Protein AF-A0A2V7BJK3-F1 (afdb_monomer)

Radius of gyration: 13.37 Å; Cα contacts (8 Å, |Δi|>4): 189; chains: 1; bounding box: 36×26×35 Å

Secondary structure (DSSP, 8-state):
-EEEEEEEHHHHHHHHHH----EEE-TTSSS-EEEEEEESS------TTEEEEEEEES--HHHHGGGEE--TT-SS-EEEE-HHHHHHHEEEEEEE-------

pLDDT: mean 85.46, std 13.28, range [39.22, 97.0]

Sequence (103 aa):
MKLFHRTTAKNAKAILAKGFTDATGSFGTTDRYTGVLLTSQPVDIDTIDITLIEVELDLDEDALAAYERPEKGKSYREWLVPAVLVNAHMNLRIIAGGKVDSE

Structure (mmCIF, N/CA/C/O backbone):
data_AF-A0A2V7BJK3-F1
#
_entry.id   AF-A0A2V7BJK3-F1
#
loop_
_atom_site.group_PDB
_atom_site.id
_atom_site.type_symbol
_atom_site.label_atom_id
_atom_site.label_alt_id
_atom_site.label_comp_id
_atom_site.label_asym_id
_atom_site.label_entity_id
_atom_site.label_seq_id
_atom_site.pdbx_PDB_ins_code
_atom_site.Cartn_x
_atom_site.Cartn_y
_atom_site.Cartn_z
_atom_site.occupancy
_atom_site.B_iso_or_equiv
_atom_site.auth_seq_id
_atom_site.auth_comp_id
_atom_site.auth_asym_id
_atom_site.auth_atom_id
_atom_site.pdbx_PDB_model_num
ATOM 1 N N . MET A 1 1 ? -12.700 2.385 -2.394 1.00 93.12 1 MET A N 1
ATOM 2 C CA . MET A 1 1 ? -12.048 3.600 -1.849 1.00 93.12 1 MET A CA 1
ATOM 3 C C . MET A 1 1 ? -10.687 3.861 -2.495 1.00 93.12 1 MET A C 1
ATOM 5 O O . MET A 1 1 ? -10.126 2.951 -3.090 1.00 93.12 1 MET A O 1
ATOM 9 N N . LYS A 1 2 ? -10.138 5.078 -2.370 1.00 95.38 2 LYS A N 1
ATOM 10 C CA . LYS A 1 2 ? -8.844 5.471 -2.957 1.00 95.38 2 LYS A CA 1
ATOM 11 C C . LYS A 1 2 ? -7.765 5.627 -1.884 1.00 95.38 2 LYS A C 1
ATOM 13 O O . LYS A 1 2 ? -7.956 6.399 -0.949 1.00 95.38 2 LYS A O 1
ATOM 18 N N . LEU A 1 3 ? -6.643 4.937 -2.061 1.00 96.19 3 LEU A N 1
ATOM 19 C CA . LEU A 1 3 ? -5.474 4.950 -1.181 1.00 96.19 3 LEU A CA 1
ATOM 20 C C . LEU A 1 3 ? -4.184 5.127 -1.988 1.00 96.19 3 LEU A C 1
ATOM 22 O O . LEU A 1 3 ? -4.196 5.116 -3.219 1.00 96.19 3 LEU A O 1
ATOM 26 N N . PHE A 1 4 ? -3.060 5.287 -1.293 1.00 95.38 4 PHE A N 1
ATOM 27 C CA . PHE A 1 4 ? -1.768 5.541 -1.920 1.00 95.38 4 PHE A CA 1
ATOM 28 C C . PHE A 1 4 ? -0.676 4.632 -1.359 1.00 95.38 4 PHE A C 1
ATOM 30 O O . PHE A 1 4 ? -0.618 4.373 -0.159 1.00 95.38 4 PHE A O 1
ATOM 37 N N . HIS A 1 5 ? 0.208 4.163 -2.235 1.00 94.25 5 HIS A N 1
ATOM 38 C CA . HIS A 1 5 ? 1.380 3.371 -1.886 1.00 94.25 5 HIS A CA 1
ATOM 39 C C . HIS A 1 5 ? 2.644 4.006 -2.457 1.00 94.25 5 HIS A C 1
ATOM 41 O O . HIS A 1 5 ? 2.681 4.428 -3.613 1.00 94.25 5 HIS A O 1
ATOM 47 N N . ARG A 1 6 ? 3.703 4.029 -1.649 1.00 91.56 6 ARG A N 1
ATOM 48 C CA . ARG A 1 6 ? 5.010 4.571 -2.025 1.00 91.56 6 ARG A CA 1
ATOM 49 C C . ARG A 1 6 ? 5.992 3.444 -2.196 1.00 91.56 6 ARG A C 1
ATOM 51 O O . ARG A 1 6 ? 6.098 2.574 -1.335 1.00 91.56 6 ARG A O 1
ATOM 58 N N . THR A 1 7 ? 6.739 3.493 -3.283 1.00 90.81 7 THR A N 1
ATOM 59 C CA . THR A 1 7 ? 7.713 2.458 -3.594 1.00 90.81 7 THR A CA 1
ATOM 60 C C . THR A 1 7 ? 8.760 2.978 -4.570 1.00 90.81 7 THR A C 1
ATOM 62 O O . THR A 1 7 ? 8.650 4.094 -5.065 1.00 90.81 7 THR A O 1
ATOM 65 N N . THR A 1 8 ? 9.794 2.197 -4.857 1.00 90.19 8 THR A N 1
ATOM 66 C CA . THR A 1 8 ? 10.784 2.567 -5.881 1.00 90.19 8 THR A CA 1
ATOM 67 C C . THR A 1 8 ? 10.210 2.357 -7.279 1.00 90.19 8 THR A C 1
ATOM 69 O O . THR A 1 8 ? 9.328 1.519 -7.474 1.00 90.19 8 THR A O 1
ATOM 72 N N . ALA A 1 9 ? 10.7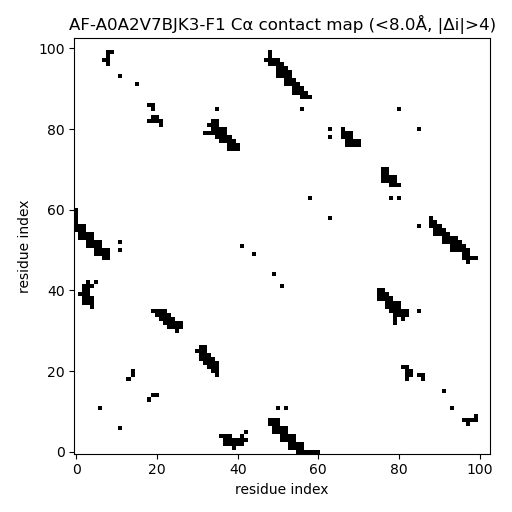44 3.036 -8.296 1.00 88.50 9 ALA A N 1
ATOM 73 C CA . ALA A 1 9 ? 10.271 2.845 -9.671 1.00 88.50 9 ALA A CA 1
ATOM 74 C C . ALA A 1 9 ? 10.386 1.380 -10.152 1.00 88.50 9 ALA A C 1
ATOM 76 O O . ALA A 1 9 ? 9.513 0.871 -10.860 1.00 88.50 9 ALA A O 1
ATOM 77 N N . LYS A 1 10 ? 11.425 0.659 -9.703 1.00 90.19 10 LYS A N 1
ATOM 78 C CA . LYS A 1 10 ? 11.595 -0.784 -9.947 1.00 90.19 10 LYS A CA 1
ATOM 79 C C . LYS A 1 10 ? 10.461 -1.606 -9.328 1.00 90.19 10 LYS A C 1
ATOM 81 O O . LYS A 1 10 ? 9.884 -2.460 -10.000 1.00 90.19 10 LYS A O 1
ATOM 86 N N . ASN A 1 11 ? 10.130 -1.342 -8.068 1.00 91.81 11 ASN A N 1
ATOM 87 C CA . ASN A 1 11 ? 9.070 -2.061 -7.372 1.00 91.81 11 ASN A CA 1
ATOM 88 C C . ASN A 1 11 ? 7.688 -1.699 -7.913 1.00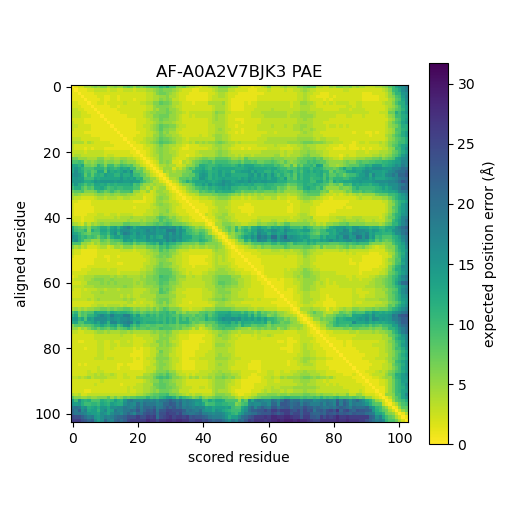 91.81 11 ASN A C 1
ATOM 90 O O . ASN A 1 11 ? 6.848 -2.582 -8.022 1.00 91.81 11 ASN A O 1
ATOM 94 N N . ALA A 1 12 ? 7.461 -0.448 -8.324 1.00 91.94 12 ALA A N 1
ATOM 95 C CA . ALA A 1 12 ? 6.207 -0.049 -8.952 1.00 91.94 12 ALA A CA 1
ATOM 96 C C . ALA A 1 12 ? 5.937 -0.870 -10.216 1.00 91.94 12 ALA A C 1
ATOM 98 O O . ALA A 1 12 ? 4.858 -1.437 -10.358 1.00 91.94 12 ALA A O 1
ATOM 99 N N . LYS A 1 13 ? 6.942 -1.033 -11.087 1.00 91.50 13 LYS A N 1
ATOM 100 C CA . LYS A 1 13 ? 6.829 -1.912 -12.263 1.00 91.50 13 LYS A CA 1
ATOM 101 C C . LYS A 1 13 ? 6.496 -3.355 -11.875 1.00 91.50 13 LYS A C 1
ATOM 103 O O . LYS A 1 13 ? 5.650 -3.975 -12.514 1.00 91.50 13 LYS A O 1
ATOM 108 N N . ALA A 1 14 ? 7.136 -3.888 -10.833 1.00 93.81 14 ALA A N 1
ATOM 109 C CA . ALA A 1 14 ? 6.856 -5.239 -10.354 1.00 93.81 14 ALA A CA 1
ATOM 110 C C . ALA A 1 14 ? 5.422 -5.378 -9.810 1.00 93.81 14 ALA A C 1
ATOM 112 O O . ALA A 1 14 ? 4.746 -6.346 -10.148 1.00 93.81 14 ALA A O 1
ATOM 113 N N . ILE A 1 15 ? 4.948 -4.394 -9.039 1.00 95.31 15 ILE A N 1
ATOM 114 C CA . ILE A 1 15 ? 3.599 -4.353 -8.464 1.00 95.31 15 ILE A CA 1
ATOM 115 C C . ILE A 1 15 ? 2.539 -4.260 -9.562 1.00 95.31 15 ILE A C 1
ATOM 117 O O . ILE A 1 15 ? 1.572 -5.011 -9.538 1.00 95.31 15 ILE A O 1
ATOM 121 N N . LEU A 1 16 ? 2.730 -3.408 -10.570 1.00 93.31 16 LEU A N 1
ATOM 122 C CA . LEU A 1 16 ? 1.793 -3.318 -11.694 1.00 93.31 16 LEU A CA 1
ATOM 123 C C . LEU A 1 16 ? 1.733 -4.620 -12.511 1.00 93.31 16 LEU A C 1
ATOM 125 O O . LEU A 1 16 ? 0.686 -4.947 -13.058 1.00 93.31 16 LEU A O 1
ATOM 129 N N . ALA A 1 17 ? 2.840 -5.364 -12.600 1.00 93.75 17 ALA A N 1
ATOM 130 C CA . ALA A 1 17 ? 2.908 -6.596 -13.383 1.00 93.75 17 ALA A CA 1
ATOM 131 C C . ALA A 1 17 ? 2.422 -7.847 -12.631 1.00 93.75 17 ALA A C 1
ATOM 133 O O . ALA A 1 17 ? 1.913 -8.773 -13.258 1.00 93.75 17 ALA A O 1
ATOM 134 N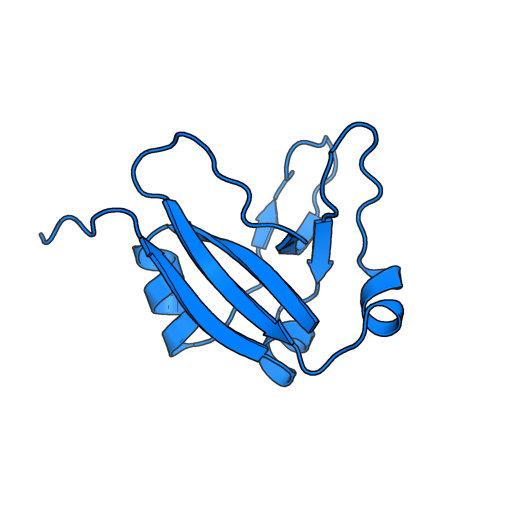 N . LYS A 1 18 ? 2.642 -7.920 -11.312 1.00 94.69 18 LYS A N 1
ATOM 135 C CA . LYS A 1 18 ? 2.442 -9.144 -10.509 1.00 94.69 18 LYS A CA 1
ATOM 136 C C . LYS A 1 18 ? 1.566 -8.943 -9.272 1.00 94.69 18 LYS A C 1
ATOM 138 O O . LYS A 1 18 ? 1.275 -9.912 -8.578 1.00 94.69 18 LYS A O 1
ATOM 143 N N . GLY A 1 19 ? 1.167 -7.709 -8.995 1.00 95.12 19 GLY A N 1
ATOM 144 C CA . GLY A 1 19 ? 0.540 -7.311 -7.745 1.00 95.12 19 GLY A CA 1
ATOM 145 C C . GLY A 1 19 ? 1.530 -7.108 -6.603 1.00 95.12 19 GLY A C 1
ATOM 146 O O . GLY A 1 19 ? 2.749 -7.242 -6.747 1.00 95.12 19 GLY A O 1
ATOM 147 N N . PHE A 1 20 ? 0.991 -6.753 -5.444 1.00 96.00 20 PHE A N 1
ATOM 148 C CA . PHE A 1 20 ? 1.760 -6.572 -4.225 1.00 96.00 20 PHE A CA 1
ATOM 149 C C . PHE A 1 20 ? 2.285 -7.894 -3.671 1.00 96.00 20 PHE A C 1
ATOM 151 O O . PHE A 1 20 ? 1.708 -8.964 -3.859 1.00 96.00 20 PHE A O 1
ATOM 158 N N . THR A 1 21 ? 3.378 -7.792 -2.923 1.00 93.50 21 THR A N 1
ATOM 159 C CA . THR A 1 21 ? 3.906 -8.848 -2.058 1.00 93.50 21 THR A CA 1
ATOM 160 C C . THR A 1 21 ? 4.049 -8.269 -0.659 1.00 93.50 21 THR A C 1
ATOM 162 O O . THR A 1 21 ? 4.424 -7.103 -0.520 1.00 93.50 21 THR A O 1
ATOM 165 N N . ASP A 1 22 ? 3.753 -9.067 0.363 1.00 91.50 22 ASP A N 1
ATOM 166 C CA . ASP A 1 22 ? 3.915 -8.636 1.747 1.00 91.50 22 ASP A CA 1
ATOM 167 C C . ASP A 1 22 ? 5.376 -8.287 2.033 1.00 91.50 22 ASP A C 1
ATOM 169 O O . ASP A 1 22 ? 6.290 -9.067 1.755 1.00 91.50 22 ASP A O 1
ATOM 173 N N . ALA A 1 23 ? 5.593 -7.108 2.609 1.00 85.62 23 ALA A N 1
ATOM 174 C CA . ALA A 1 23 ? 6.903 -6.674 3.059 1.00 85.62 23 ALA A CA 1
ATOM 175 C C . ALA A 1 23 ? 6.910 -6.589 4.584 1.00 85.62 23 ALA A C 1
ATOM 177 O O . ALA A 1 23 ? 6.008 -6.000 5.183 1.00 85.62 23 ALA A O 1
ATOM 178 N N . THR A 1 24 ? 7.941 -7.158 5.216 1.00 84.12 24 THR A N 1
ATOM 179 C CA . THR A 1 24 ? 8.151 -7.003 6.657 1.00 84.12 24 THR A CA 1
ATOM 180 C C . THR A 1 24 ? 9.075 -5.823 6.924 1.00 84.12 24 THR A C 1
ATOM 182 O O . THR A 1 24 ? 10.243 -5.852 6.536 1.00 84.12 24 THR A O 1
ATOM 185 N N . GLY A 1 25 ? 8.590 -4.819 7.645 1.00 77.44 25 GLY A N 1
ATOM 186 C CA . GLY A 1 25 ? 9.358 -3.625 7.984 1.00 77.44 25 GLY A CA 1
ATOM 187 C C . GLY A 1 25 ? 8.977 -3.048 9.341 1.00 77.44 25 GLY A C 1
ATOM 188 O O . GLY A 1 25 ? 7.965 -3.417 9.928 1.00 77.44 25 GLY A O 1
ATOM 189 N N . SER A 1 26 ? 9.811 -2.142 9.846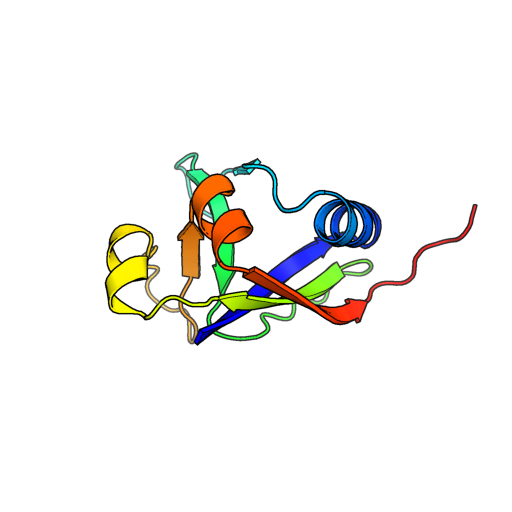 1.00 68.50 26 SER A N 1
ATOM 190 C CA . SER A 1 26 ? 9.535 -1.392 11.075 1.00 68.50 26 SER A CA 1
ATOM 191 C C . SER A 1 26 ? 8.588 -0.206 10.857 1.00 68.50 26 SER A C 1
ATOM 193 O O . SER A 1 26 ? 7.983 0.274 11.810 1.00 68.50 26 SER A O 1
ATOM 195 N N . PHE A 1 27 ? 8.465 0.283 9.613 1.00 68.12 27 PHE A N 1
ATOM 196 C CA . PHE A 1 27 ? 7.611 1.409 9.189 1.00 68.12 27 PHE A CA 1
ATOM 197 C C . PHE A 1 27 ? 7.527 2.560 10.216 1.00 68.12 27 PHE A C 1
ATOM 199 O O . PHE A 1 27 ? 6.443 3.031 10.557 1.00 68.12 27 PHE A O 1
ATOM 206 N N . GLY A 1 28 ? 8.686 2.987 10.734 1.00 61.91 28 GLY A N 1
ATOM 207 C CA . GLY A 1 28 ? 8.796 4.100 11.687 1.00 61.91 28 GLY A CA 1
ATOM 208 C C . GLY A 1 28 ? 8.545 3.755 13.161 1.00 61.91 28 GLY A C 1
ATOM 209 O O . GLY A 1 28 ? 8.458 4.662 13.980 1.00 61.91 28 GLY A O 1
ATOM 210 N N . THR A 1 29 ? 8.452 2.474 13.522 1.00 63.09 29 THR A N 1
ATOM 211 C CA . THR A 1 29 ? 8.198 2.000 14.896 1.00 63.09 29 THR A CA 1
ATOM 212 C C . THR A 1 29 ? 9.200 0.924 15.331 1.00 63.09 29 THR A C 1
ATOM 214 O O . THR A 1 29 ? 10.005 0.454 14.529 1.00 63.09 29 THR A O 1
ATOM 217 N N . THR A 1 30 ? 9.175 0.523 16.604 1.00 68.62 30 THR A N 1
ATOM 218 C CA . THR A 1 30 ? 9.975 -0.607 17.115 1.00 68.62 30 THR A CA 1
ATOM 219 C C . THR A 1 30 ? 9.434 -1.971 16.689 1.00 68.62 30 THR A C 1
ATOM 221 O O . THR A 1 30 ? 10.184 -2.947 16.684 1.00 68.62 30 THR A O 1
ATOM 224 N N . ASP A 1 31 ? 8.158 -2.046 16.314 1.00 70.38 31 ASP A N 1
ATOM 225 C CA . ASP A 1 31 ? 7.496 -3.299 15.967 1.00 70.38 31 ASP A CA 1
ATOM 226 C C . ASP A 1 31 ? 7.712 -3.653 14.494 1.00 70.38 31 ASP A C 1
ATOM 228 O O . ASP A 1 31 ? 7.813 -2.784 13.626 1.00 70.38 31 ASP A O 1
ATOM 232 N N . ARG A 1 32 ? 7.775 -4.956 14.197 1.00 74.44 32 ARG A N 1
ATOM 233 C CA . ARG A 1 32 ? 7.832 -5.454 12.819 1.00 74.44 32 ARG A CA 1
ATOM 234 C C . ARG A 1 32 ? 6.431 -5.776 12.337 1.00 74.44 32 ARG A C 1
ATOM 236 O O . ARG A 1 32 ? 5.752 -6.639 12.881 1.00 74.44 32 ARG A O 1
ATOM 243 N N . TYR A 1 33 ? 6.062 -5.132 11.252 1.00 78.31 33 TYR A N 1
ATOM 244 C CA . TYR A 1 33 ? 4.774 -5.264 10.601 1.00 78.31 33 TYR A CA 1
ATOM 245 C C . TYR A 1 33 ? 4.971 -5.938 9.253 1.00 78.31 33 TYR A C 1
ATOM 247 O O . TYR A 1 33 ? 5.958 -5.661 8.575 1.00 78.31 33 TYR A O 1
ATOM 255 N N . THR A 1 34 ? 4.048 -6.818 8.872 1.00 87.25 34 THR A N 1
ATOM 256 C CA . THR A 1 34 ? 4.063 -7.500 7.572 1.00 87.25 34 THR A CA 1
ATOM 257 C C . THR A 1 34 ? 2.790 -7.168 6.816 1.00 87.25 34 THR A C 1
ATOM 259 O O . THR A 1 34 ? 1.701 -7.388 7.338 1.00 87.25 34 THR A O 1
ATOM 262 N N . GLY A 1 35 ? 2.936 -6.621 5.613 1.00 92.06 35 GLY A N 1
ATOM 263 C CA . GLY A 1 35 ? 1.808 -6.265 4.762 1.00 92.06 35 GLY A CA 1
ATOM 264 C C . GLY A 1 35 ? 2.166 -5.212 3.721 1.00 92.06 35 GLY A C 1
ATOM 265 O O . GLY A 1 35 ? 3.334 -4.866 3.523 1.00 92.06 35 GLY A O 1
ATOM 266 N N . VAL A 1 36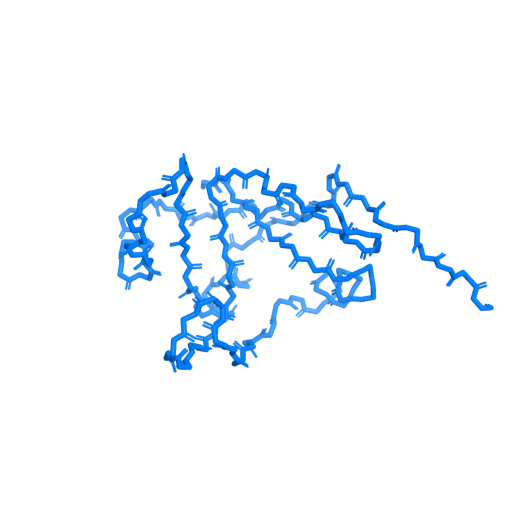 ? 1.136 -4.677 3.081 1.00 93.69 36 VAL A N 1
ATOM 267 C CA . VAL A 1 36 ? 1.192 -3.525 2.185 1.00 93.69 36 VAL A CA 1
ATOM 268 C C . VAL A 1 36 ? 0.805 -2.283 2.974 1.00 93.69 36 VAL A C 1
ATOM 270 O O . VAL A 1 36 ? -0.319 -2.170 3.460 1.00 93.69 36 VAL A O 1
ATOM 273 N N . LEU A 1 37 ? 1.738 -1.339 3.091 1.00 92.88 37 LEU A N 1
ATOM 274 C CA . LEU A 1 37 ? 1.462 -0.040 3.697 1.00 92.88 37 LEU A CA 1
ATOM 275 C C . LEU A 1 37 ? 0.712 0.853 2.699 1.00 92.88 37 LEU A C 1
ATOM 277 O O . LEU A 1 37 ? 1.245 1.163 1.629 1.00 92.88 37 LEU A O 1
ATOM 281 N N . LEU A 1 38 ? -0.492 1.279 3.071 1.00 94.31 38 LEU A N 1
ATOM 282 C CA . LEU A 1 38 ? -1.355 2.177 2.306 1.00 94.31 38 LEU A CA 1
ATOM 283 C C . LEU A 1 38 ? -1.658 3.437 3.118 1.00 94.31 38 LEU A C 1
ATOM 285 O O . LEU A 1 38 ? -1.832 3.362 4.332 1.00 94.31 38 LEU A O 1
ATOM 289 N N . THR A 1 39 ? -1.748 4.589 2.457 1.00 94.00 39 THR A N 1
ATOM 290 C CA . THR A 1 39 ? -2.029 5.881 3.097 1.00 94.00 39 THR A CA 1
ATOM 291 C C . THR A 1 39 ? -3.278 6.539 2.521 1.00 94.00 39 THR A C 1
ATOM 293 O O . THR A 1 39 ? -3.601 6.358 1.347 1.00 94.00 39 THR A O 1
ATOM 296 N N . SER A 1 40 ? -3.987 7.331 3.333 1.00 94.06 40 SER A N 1
ATOM 297 C CA . SER A 1 40 ? -5.232 8.010 2.918 1.00 94.06 40 SER A CA 1
ATOM 298 C C . SER A 1 40 ? -4.997 9.190 1.974 1.00 94.06 40 SER A C 1
ATOM 300 O O . SER A 1 40 ? -5.930 9.713 1.371 1.00 94.06 40 SER A O 1
ATOM 302 N N . GLN A 1 41 ? -3.752 9.649 1.886 1.00 92.19 41 GLN A N 1
ATOM 303 C CA . GLN A 1 41 ? -3.316 10.779 1.077 1.00 92.19 41 GLN A CA 1
ATOM 304 C C . GLN A 1 41 ? -1.970 10.451 0.421 1.00 92.19 41 GLN A C 1
ATOM 306 O O . GLN A 1 41 ? -1.239 9.598 0.938 1.00 92.19 41 GLN A O 1
ATOM 311 N N . PRO A 1 42 ? -1.626 11.111 -0.697 1.00 89.81 42 PRO A N 1
ATOM 312 C CA . PRO A 1 42 ? -0.306 11.007 -1.298 1.00 89.81 42 PRO A CA 1
ATOM 313 C C . PRO A 1 42 ? 0.727 11.611 -0.338 1.00 89.81 42 PRO A C 1
ATOM 315 O O . PRO A 1 42 ? 0.848 12.828 -0.227 1.00 89.81 42 PRO A O 1
ATOM 318 N N . VAL A 1 43 ? 1.443 10.768 0.408 1.00 82.94 43 VAL A N 1
ATOM 319 C CA . VAL A 1 43 ? 2.465 11.251 1.345 1.00 82.94 43 VAL A CA 1
ATOM 320 C C . VAL A 1 43 ? 3.756 11.468 0.579 1.00 82.94 43 VAL A C 1
ATOM 322 O O . VAL A 1 43 ? 4.514 10.525 0.349 1.00 82.94 43 VAL A O 1
ATOM 325 N N . ASP A 1 44 ? 4.004 12.707 0.183 1.00 70.88 44 ASP A N 1
ATOM 326 C CA . ASP A 1 44 ? 5.281 13.055 -0.419 1.00 70.88 44 ASP A CA 1
ATOM 327 C C . ASP A 1 44 ? 6.404 12.916 0.615 1.00 70.88 44 ASP A C 1
ATOM 329 O O . ASP A 1 44 ? 6.258 13.250 1.794 1.00 70.88 44 ASP A O 1
ATOM 333 N N . ILE A 1 45 ? 7.519 12.364 0.173 1.00 64.31 45 ILE A N 1
ATOM 334 C CA . ILE A 1 45 ? 8.773 12.370 0.909 1.00 64.31 45 ILE A CA 1
ATOM 335 C C . ILE A 1 45 ? 9.774 12.894 -0.093 1.00 64.31 45 ILE A C 1
ATOM 337 O O . ILE A 1 45 ? 9.877 12.332 -1.179 1.00 64.31 45 ILE A O 1
ATOM 341 N N . ASP A 1 46 ? 10.465 13.967 0.290 1.00 63.47 46 ASP A N 1
ATOM 342 C CA . ASP A 1 46 ? 11.471 14.681 -0.501 1.00 63.47 46 ASP A CA 1
ATOM 343 C C . ASP A 1 46 ? 12.700 13.784 -0.734 1.00 63.47 46 ASP A C 1
ATOM 345 O O . ASP A 1 46 ? 13.780 13.951 -0.175 1.00 63.47 46 ASP A O 1
ATOM 349 N N . THR A 1 47 ? 12.474 12.686 -1.442 1.00 66.12 47 THR A N 1
ATOM 350 C CA . THR A 1 47 ? 13.382 11.573 -1.646 1.00 66.12 47 THR A CA 1
ATOM 351 C C . THR A 1 47 ? 13.379 11.272 -3.126 1.00 66.12 47 THR A C 1
ATOM 353 O O . THR A 1 47 ? 12.362 10.915 -3.727 1.00 66.12 47 THR A O 1
ATOM 356 N N . ILE A 1 48 ? 14.560 11.425 -3.706 1.00 67.38 48 ILE A N 1
ATOM 357 C CA . ILE A 1 48 ? 14.841 11.070 -5.087 1.00 67.38 48 ILE A CA 1
ATOM 358 C C . ILE A 1 48 ? 14.504 9.571 -5.261 1.00 67.38 48 ILE A C 1
ATOM 360 O O . ILE A 1 48 ? 14.774 8.761 -4.376 1.00 67.38 48 ILE A O 1
ATOM 364 N N . ASP A 1 49 ? 13.852 9.222 -6.373 1.00 75.75 49 ASP A N 1
ATOM 365 C CA . ASP A 1 49 ? 13.474 7.854 -6.790 1.00 75.75 49 ASP A CA 1
ATOM 366 C C . ASP A 1 49 ? 12.222 7.212 -6.172 1.00 75.75 49 ASP A C 1
ATOM 368 O O . ASP A 1 49 ? 11.976 6.008 -6.343 1.00 75.75 49 ASP A O 1
ATOM 372 N N . ILE A 1 50 ? 11.355 8.006 -5.544 1.00 87.12 50 ILE A N 1
ATOM 373 C CA . ILE A 1 50 ? 10.055 7.512 -5.081 1.00 87.12 50 ILE A CA 1
ATOM 374 C C . ILE A 1 50 ? 8.991 7.606 -6.173 1.00 87.12 50 ILE A C 1
ATOM 376 O O . ILE A 1 50 ? 8.811 8.609 -6.854 1.00 87.12 50 ILE A O 1
ATOM 380 N N . THR A 1 51 ? 8.279 6.500 -6.349 1.00 89.75 51 THR A N 1
ATOM 381 C CA . THR A 1 51 ? 7.103 6.362 -7.201 1.00 89.75 51 THR A CA 1
ATOM 382 C C . THR A 1 51 ? 5.874 6.209 -6.325 1.00 89.75 51 THR A C 1
ATOM 384 O O . THR A 1 51 ? 5.859 5.426 -5.370 1.00 89.75 51 THR A O 1
ATOM 387 N N . LEU A 1 52 ? 4.834 6.952 -6.680 1.00 91.94 52 LEU A N 1
ATOM 388 C CA . LEU A 1 52 ? 3.561 6.951 -5.995 1.00 91.94 52 LEU A CA 1
ATOM 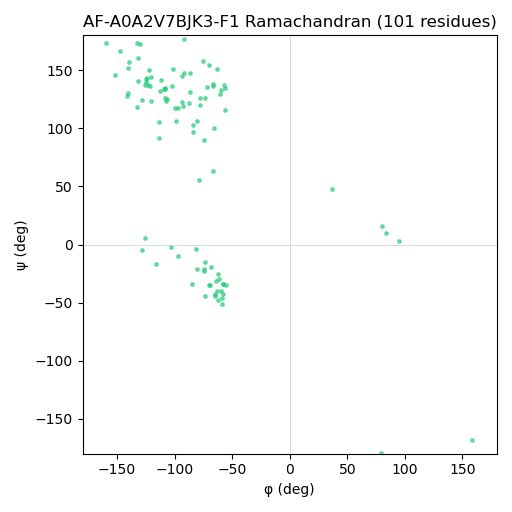389 C C . LEU A 1 52 ? 2.510 6.243 -6.847 1.00 91.94 52 LEU A C 1
ATOM 391 O O . LEU A 1 52 ? 2.241 6.618 -7.993 1.00 91.94 52 LEU A O 1
ATOM 395 N N . ILE A 1 53 ? 1.912 5.220 -6.252 1.00 94.50 53 ILE A N 1
ATOM 396 C CA . ILE A 1 53 ? 0.849 4.417 -6.839 1.00 94.50 53 ILE A CA 1
ATOM 397 C C . ILE A 1 53 ? -0.454 4.789 -6.139 1.00 94.50 53 ILE A C 1
ATOM 399 O O . ILE A 1 53 ? -0.550 4.715 -4.916 1.00 94.50 53 ILE A O 1
ATOM 403 N N . GLU A 1 54 ? -1.454 5.180 -6.914 1.00 96.06 54 GLU A N 1
ATOM 404 C CA . GLU A 1 54 ? -2.845 5.213 -6.485 1.00 96.06 54 GLU A CA 1
ATOM 405 C C . GLU A 1 54 ? -3.398 3.785 -6.523 1.00 96.06 54 GLU A C 1
ATOM 407 O O . GLU A 1 54 ? -3.295 3.093 -7.541 1.00 96.06 54 GLU A O 1
ATOM 412 N N . VAL A 1 55 ? -3.949 3.353 -5.393 1.00 96.88 55 VAL A N 1
ATOM 413 C CA . VAL A 1 55 ? -4.572 2.047 -5.193 1.00 96.88 55 VAL A CA 1
ATOM 414 C C . VAL A 1 55 ? -6.055 2.293 -4.969 1.00 96.88 55 VAL A C 1
ATOM 416 O O . VAL A 1 55 ? -6.470 2.776 -3.914 1.00 96.88 55 VAL A O 1
ATOM 419 N N . GLU A 1 56 ? -6.860 1.996 -5.976 1.00 97.00 56 GLU A N 1
ATOM 420 C CA . GLU A 1 56 ? -8.306 1.956 -5.827 1.00 97.00 56 GLU A CA 1
ATOM 421 C C . GLU A 1 56 ? -8.702 0.552 -5.374 1.00 97.00 56 GLU A C 1
ATOM 423 O O . GLU A 1 56 ? -8.362 -0.428 -6.026 1.00 97.00 56 GLU A O 1
ATOM 428 N N . LEU A 1 57 ? -9.365 0.453 -4.225 1.00 95.88 57 LEU A N 1
ATOM 429 C CA . LEU A 1 57 ? -9.838 -0.806 -3.660 1.00 95.88 57 LEU A CA 1
ATOM 430 C C . LEU A 1 57 ? -11.352 -0.896 -3.774 1.00 95.88 57 LEU A C 1
ATOM 432 O O . LEU A 1 57 ? -12.045 0.039 -3.371 1.00 95.88 57 LEU A O 1
ATOM 436 N N . ASP A 1 58 ? -11.872 -2.035 -4.209 1.00 96.19 58 ASP A N 1
ATOM 437 C CA . ASP A 1 58 ? -13.291 -2.382 -4.067 1.00 96.19 58 ASP A CA 1
ATOM 438 C C . ASP A 1 58 ? -13.600 -2.872 -2.639 1.00 96.19 58 ASP A C 1
ATOM 440 O O . ASP A 1 58 ? -14.029 -4.000 -2.409 1.00 96.19 58 ASP A O 1
ATOM 444 N N . LEU A 1 59 ? -13.255 -2.031 -1.662 1.00 93.25 59 LEU A N 1
ATOM 445 C CA . LEU A 1 59 ? -13.480 -2.197 -0.229 1.00 93.25 59 LEU A CA 1
ATOM 446 C C . LEU A 1 59 ? -13.865 -0.833 0.360 1.00 93.25 59 LEU A C 1
ATOM 448 O O . LEU A 1 59 ? -13.464 0.226 -0.159 1.00 93.25 59 LEU A O 1
ATOM 452 N N . ASP A 1 60 ? -14.644 -0.867 1.436 1.00 91.75 60 ASP A N 1
ATOM 453 C CA . ASP A 1 60 ? -14.951 0.298 2.255 1.00 91.75 60 ASP A CA 1
ATOM 454 C C . ASP A 1 60 ? -13.952 0.451 3.411 1.00 91.75 60 ASP A C 1
ATOM 456 O O . ASP A 1 60 ? -13.014 -0.330 3.586 1.00 91.75 60 ASP A O 1
ATOM 460 N N . GLU A 1 61 ? -14.119 1.528 4.171 1.00 89.12 61 GLU A N 1
ATOM 461 C CA . GLU A 1 61 ? -13.242 1.833 5.295 1.00 89.12 61 GLU A CA 1
ATOM 462 C C . GLU A 1 61 ? -13.417 0.840 6.454 1.00 89.12 61 GLU A C 1
ATOM 464 O O . GLU A 1 61 ? -12.431 0.473 7.095 1.00 89.12 61 GLU A O 1
ATOM 469 N N . ASP A 1 62 ? -14.642 0.357 6.678 1.00 91.94 62 ASP A N 1
ATOM 470 C CA . ASP A 1 62 ? -14.963 -0.602 7.736 1.00 91.94 62 ASP A CA 1
ATOM 471 C C . ASP A 1 62 ? -14.237 -1.937 7.511 1.00 91.94 62 ASP A C 1
ATOM 473 O O . ASP A 1 62 ? -13.671 -2.506 8.448 1.00 91.94 62 ASP A O 1
ATOM 477 N N . ALA A 1 63 ? -14.149 -2.399 6.259 1.00 92.38 63 ALA A N 1
ATOM 478 C CA . ALA A 1 63 ? -13.371 -3.576 5.876 1.00 92.38 63 ALA A CA 1
ATOM 479 C C . ALA A 1 63 ? -11.863 -3.415 6.143 1.00 92.38 63 ALA A C 1
ATOM 481 O O . ALA A 1 63 ? -11.159 -4.409 6.340 1.00 92.38 63 ALA A O 1
ATOM 482 N N . LEU A 1 64 ? -11.355 -2.177 6.170 1.00 92.69 64 LEU A N 1
ATOM 483 C CA . LEU A 1 64 ? -9.951 -1.882 6.454 1.00 92.69 64 LEU A CA 1
ATOM 484 C C . LEU A 1 64 ? -9.675 -1.503 7.912 1.00 92.69 64 LEU A C 1
ATOM 486 O O . LEU A 1 64 ? -8.507 -1.468 8.302 1.00 92.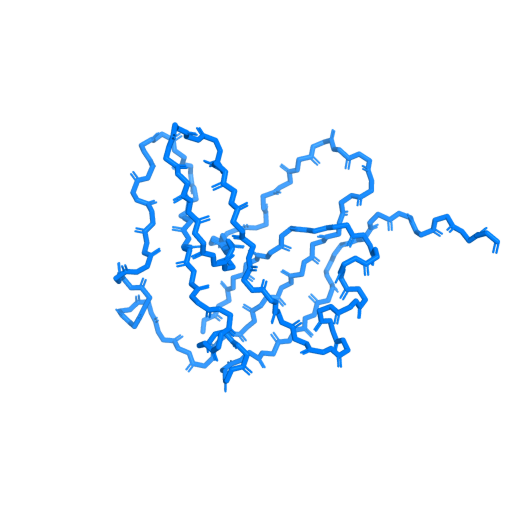69 64 LEU A O 1
ATOM 490 N N . ALA A 1 65 ? -10.700 -1.272 8.734 1.00 91.94 65 ALA A N 1
ATOM 491 C CA . ALA A 1 65 ? -10.553 -0.804 10.113 1.00 91.94 65 ALA A CA 1
ATOM 492 C C . ALA A 1 65 ? -9.649 -1.717 10.965 1.00 91.94 65 ALA A C 1
ATOM 494 O O . ALA A 1 65 ? -8.864 -1.235 11.778 1.00 91.94 65 ALA A O 1
ATOM 495 N N . ALA A 1 66 ? -9.688 -3.034 10.731 1.00 91.44 66 ALA A N 1
ATOM 496 C CA . ALA A 1 66 ? -8.847 -4.010 11.434 1.00 91.44 66 ALA A CA 1
ATOM 497 C C . ALA A 1 66 ? -7.346 -3.915 11.090 1.00 91.44 66 ALA A C 1
ATOM 499 O O . ALA A 1 66 ? -6.508 -4.420 11.836 1.00 91.44 66 ALA A O 1
ATOM 500 N N . TYR A 1 67 ? -7.009 -3.289 9.962 1.00 92.06 67 TYR A N 1
ATOM 501 C CA . TYR A 1 67 ? -5.642 -3.127 9.461 1.00 92.06 67 TYR A CA 1
ATOM 502 C C . TYR A 1 67 ? -5.096 -1.717 9.688 1.00 92.06 67 TYR A C 1
ATOM 504 O O . TYR A 1 67 ? -3.959 -1.423 9.308 1.00 92.06 67 TYR A O 1
ATOM 512 N N . GLU A 1 68 ? -5.904 -0.824 10.256 1.00 91.56 68 GLU A N 1
ATOM 513 C CA . GLU A 1 68 ? -5.490 0.542 10.514 1.00 91.56 68 GLU A CA 1
ATOM 514 C C . GLU A 1 68 ? -4.391 0.589 11.576 1.00 91.56 68 GLU A C 1
ATOM 516 O O . GLU A 1 68 ? -4.460 -0.062 12.620 1.00 91.56 68 GLU A O 1
ATOM 521 N N . ARG A 1 69 ? -3.375 1.413 11.315 1.00 86.56 69 ARG A N 1
ATOM 522 C CA . ARG A 1 69 ? -2.336 1.748 12.284 1.00 86.56 69 ARG A CA 1
ATOM 523 C C . ARG A 1 69 ? -2.673 3.098 12.924 1.00 86.56 69 ARG A C 1
ATOM 525 O O . ARG A 1 69 ? -2.502 4.131 12.274 1.00 86.56 69 ARG A O 1
ATOM 532 N N . PRO A 1 70 ? -3.120 3.126 14.193 1.00 73.44 70 PRO A N 1
ATOM 533 C CA . PRO A 1 70 ? -3.409 4.374 14.886 1.00 73.44 70 PRO A CA 1
ATOM 534 C C . PRO A 1 70 ? -2.098 5.062 15.284 1.00 73.44 70 PRO A C 1
ATOM 536 O O . PRO A 1 70 ? -1.559 4.839 16.367 1.00 73.44 70 PRO A O 1
ATOM 539 N N . GLU A 1 71 ? -1.566 5.912 14.408 1.00 72.62 71 GLU A N 1
ATOM 540 C CA . GLU A 1 71 ? -0.391 6.729 14.708 1.00 72.62 71 GLU A CA 1
ATOM 541 C C . GLU A 1 71 ? -0.804 8.157 15.081 1.00 72.62 71 GLU A C 1
ATOM 543 O O . GLU A 1 71 ? -1.404 8.893 14.296 1.00 72.62 71 GLU A O 1
ATOM 548 N N . LYS A 1 72 ? -0.499 8.563 16.318 1.00 67.94 72 LYS A N 1
ATOM 549 C CA . LYS A 1 72 ? -0.840 9.899 16.819 1.00 67.94 72 LYS A CA 1
ATOM 550 C C . LYS A 1 72 ? 0.038 10.961 16.155 1.00 67.94 72 LYS A C 1
ATOM 552 O O . LYS A 1 72 ? 1.253 10.819 16.106 1.00 67.94 72 LYS A O 1
ATOM 557 N N . GLY A 1 73 ? -0.578 12.067 15.735 1.00 72.44 73 GLY A N 1
ATOM 558 C CA . GLY A 1 73 ? 0.135 13.258 15.257 1.00 72.44 73 GLY A CA 1
ATOM 559 C C . GLY A 1 73 ? 0.328 13.351 13.741 1.00 72.44 73 GLY A C 1
ATOM 560 O O . GLY A 1 73 ? 0.931 14.317 13.283 1.00 72.44 73 GLY A O 1
ATOM 561 N N . LYS A 1 74 ? -0.203 12.403 12.956 1.00 78.25 74 LYS A N 1
ATOM 562 C CA . LYS A 1 74 ? -0.243 12.491 11.488 1.00 78.25 74 LYS A CA 1
ATOM 563 C C . LYS A 1 74 ? -1.565 13.097 11.008 1.00 78.25 74 LYS A C 1
ATOM 565 O O . LYS A 1 74 ? -2.617 12.858 11.593 1.00 78.25 74 LYS A O 1
ATOM 570 N N . SER A 1 75 ? -1.510 13.872 9.924 1.00 86.94 75 SER A N 1
ATOM 571 C CA . SER A 1 75 ? -2.690 14.430 9.237 1.00 86.94 75 SER A CA 1
ATOM 572 C C . SER A 1 75 ? -3.375 13.436 8.287 1.00 86.94 75 SER A C 1
ATOM 574 O O . SER A 1 75 ? -4.403 13.754 7.692 1.00 86.94 75 SER A O 1
ATOM 576 N N . TYR A 1 76 ? -2.797 12.246 8.129 1.00 89.19 76 TYR A N 1
ATOM 577 C CA . TYR A 1 76 ? -3.263 11.173 7.261 1.00 89.19 76 TYR A CA 1
ATOM 578 C C . TYR A 1 76 ? -3.289 9.851 8.029 1.00 89.19 76 TYR A C 1
ATOM 580 O O . TYR A 1 76 ? -2.625 9.702 9.056 1.00 89.19 76 TYR A O 1
ATOM 588 N N . ARG A 1 77 ? -4.054 8.892 7.510 1.00 91.94 77 ARG A N 1
ATOM 589 C CA . ARG A 1 77 ? -4.193 7.547 8.078 1.00 91.94 77 ARG A CA 1
ATOM 590 C C . ARG A 1 77 ? -3.341 6.556 7.309 1.00 91.94 77 ARG A C 1
ATOM 592 O O . ARG A 1 77 ? -3.089 6.743 6.114 1.00 91.94 77 ARG A O 1
ATOM 599 N N . GLU A 1 78 ? -2.908 5.520 8.012 1.00 92.19 78 GLU A N 1
ATOM 600 C CA . GLU A 1 78 ? -2.117 4.428 7.464 1.00 92.19 78 GLU A CA 1
ATOM 601 C C . GLU A 1 78 ? -2.806 3.096 7.748 1.00 92.19 78 GLU A C 1
ATOM 603 O O . GLU A 1 78 ? -3.287 2.855 8.854 1.00 92.19 78 GLU A O 1
ATOM 608 N N . TRP A 1 79 ? -2.783 2.206 6.765 1.00 93.12 79 TRP A N 1
ATOM 609 C CA . TRP A 1 79 ? -3.229 0.827 6.903 1.00 93.12 79 TRP A CA 1
ATOM 610 C C . TRP A 1 79 ? -2.105 -0.113 6.508 1.00 93.12 79 TRP A C 1
ATOM 612 O O . TRP A 1 79 ? -1.360 0.160 5.566 1.00 93.12 79 TRP A O 1
ATOM 622 N N . LEU A 1 80 ? -1.998 -1.232 7.214 1.00 92.81 80 LEU A N 1
ATOM 623 C CA . LEU A 1 80 ? -1.098 -2.322 6.876 1.00 92.81 80 LEU A CA 1
ATOM 624 C C . LEU A 1 80 ? -1.924 -3.546 6.484 1.00 92.81 80 LEU A C 1
ATOM 626 O O . LEU A 1 80 ? -2.319 -4.350 7.326 1.00 92.81 80 LEU A O 1
ATOM 630 N N . VAL A 1 81 ? -2.193 -3.665 5.189 1.00 93.94 81 VAL A N 1
ATOM 631 C CA . VAL A 1 81 ? -3.159 -4.625 4.650 1.00 93.94 81 VAL A CA 1
ATOM 632 C C . VAL A 1 81 ? -2.425 -5.824 4.041 1.00 93.94 81 VAL A C 1
ATOM 634 O O . VAL A 1 81 ? -1.457 -5.611 3.311 1.00 93.94 81 VAL A O 1
ATOM 637 N N . PRO A 1 82 ? -2.852 -7.077 4.272 1.00 95.19 82 PRO A N 1
ATOM 638 C CA . PRO A 1 82 ? -2.263 -8.239 3.609 1.00 95.19 82 PRO A CA 1
ATOM 639 C C . PRO A 1 82 ? -2.309 -8.112 2.081 1.00 95.19 82 PRO A C 1
ATOM 641 O O . PRO A 1 82 ? -3.355 -7.796 1.511 1.00 95.19 82 PRO A O 1
ATOM 644 N N . ALA A 1 83 ? -1.207 -8.423 1.401 1.00 95.75 83 ALA A N 1
ATOM 645 C CA . ALA A 1 83 ? -1.096 -8.325 -0.053 1.00 95.75 83 ALA A CA 1
ATOM 646 C C . ALA A 1 83 ? -2.144 -9.178 -0.770 1.00 95.75 83 ALA A C 1
ATOM 648 O O . ALA A 1 83 ? -2.661 -8.766 -1.802 1.00 95.75 83 ALA A O 1
ATOM 649 N N . VAL A 1 84 ? -2.506 -10.335 -0.206 1.00 95.12 84 VAL A N 1
ATOM 650 C CA . VAL A 1 84 ? -3.568 -11.191 -0.756 1.00 95.12 84 VAL A CA 1
ATOM 651 C C . VAL A 1 84 ? -4.916 -10.470 -0.824 1.00 95.12 84 VAL A C 1
ATOM 653 O O . VAL A 1 84 ? -5.620 -10.599 -1.822 1.00 95.12 84 VAL A O 1
ATOM 656 N N . LEU A 1 85 ? -5.248 -9.670 0.195 1.00 95.25 85 LEU A N 1
ATOM 657 C CA . LEU A 1 85 ? -6.496 -8.915 0.246 1.00 95.25 85 LEU A CA 1
ATOM 658 C C . LEU A 1 85 ? -6.447 -7.730 -0.720 1.00 95.25 85 LEU A C 1
ATOM 660 O O . LEU A 1 85 ? -7.383 -7.522 -1.482 1.00 95.25 85 LEU A O 1
ATOM 664 N N . VAL A 1 86 ? -5.331 -6.996 -0.748 1.00 96.06 86 VAL A N 1
ATOM 665 C CA . VAL A 1 86 ? -5.141 -5.884 -1.693 1.00 96.06 86 VAL A CA 1
ATOM 666 C C . VAL A 1 86 ? -5.251 -6.386 -3.134 1.00 96.06 86 VAL A C 1
ATOM 668 O O . VAL A 1 86 ? -6.048 -5.868 -3.908 1.00 96.06 86 VAL A O 1
ATOM 671 N N . ASN A 1 87 ? -4.512 -7.438 -3.484 1.00 96.62 87 ASN A N 1
ATOM 672 C CA . ASN A 1 87 ? -4.459 -7.970 -4.845 1.00 96.62 87 ASN A CA 1
ATOM 673 C C . ASN A 1 87 ? -5.816 -8.467 -5.358 1.00 96.62 87 ASN A C 1
ATOM 675 O O . ASN A 1 87 ? -6.055 -8.408 -6.561 1.00 96.62 87 ASN A O 1
ATOM 679 N N . ALA A 1 88 ? -6.693 -8.941 -4.471 1.00 96.00 88 ALA A N 1
ATOM 680 C CA . ALA A 1 88 ? -8.023 -9.419 -4.839 1.00 96.00 88 ALA A CA 1
ATOM 681 C C . ALA A 1 88 ? -9.009 -8.289 -5.189 1.00 96.00 88 ALA A C 1
ATOM 683 O O . ALA A 1 88 ? -9.971 -8.539 -5.910 1.00 96.00 88 ALA A O 1
ATOM 684 N N . HIS A 1 89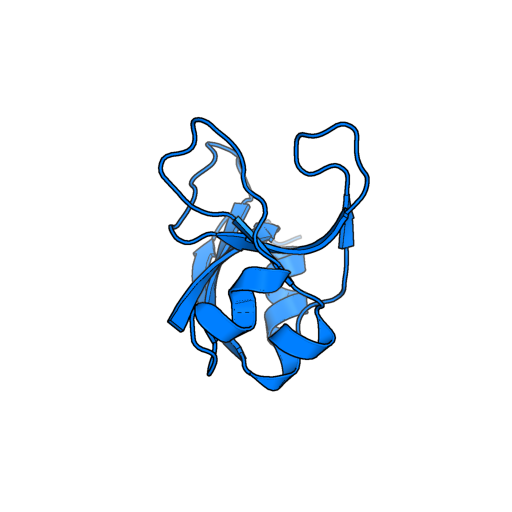 ? -8.768 -7.063 -4.708 1.00 96.12 89 HIS A N 1
ATOM 685 C CA . HIS A 1 89 ? -9.717 -5.946 -4.807 1.00 96.12 89 HIS A CA 1
ATOM 686 C C . HIS A 1 89 ? -9.132 -4.680 -5.450 1.00 96.12 89 HIS A C 1
ATOM 688 O O . HIS A 1 89 ? -9.795 -3.645 -5.454 1.00 96.12 89 HIS A O 1
ATOM 694 N N . MET A 1 90 ? -7.896 -4.718 -5.958 1.00 95.38 90 MET A N 1
ATOM 695 C CA . MET A 1 90 ? -7.194 -3.515 -6.412 1.00 95.38 90 MET A CA 1
ATOM 696 C C . MET A 1 90 ? -7.376 -3.181 -7.895 1.00 95.38 90 MET A C 1
ATOM 698 O O . MET A 1 90 ? -7.372 -4.045 -8.771 1.00 95.38 90 MET A O 1
ATOM 702 N N . ASN A 1 91 ? -7.356 -1.882 -8.168 1.00 96.31 91 ASN A N 1
ATOM 703 C CA . ASN A 1 91 ? -6.976 -1.277 -9.433 1.00 96.31 91 ASN A CA 1
ATOM 704 C C . ASN A 1 91 ? -5.829 -0.284 -9.173 1.00 96.31 91 ASN A C 1
ATOM 706 O O . ASN A 1 91 ? -5.828 0.429 -8.167 1.00 96.31 91 ASN A O 1
ATOM 710 N N . LEU A 1 92 ? -4.817 -0.278 -10.043 1.00 96.31 92 LEU A N 1
ATOM 711 C CA . LEU A 1 92 ? -3.553 0.420 -9.815 1.00 96.31 92 LEU A CA 1
ATOM 712 C C . LEU A 1 92 ? -3.269 1.456 -10.890 1.00 96.31 92 LEU A C 1
ATOM 714 O O . LEU A 1 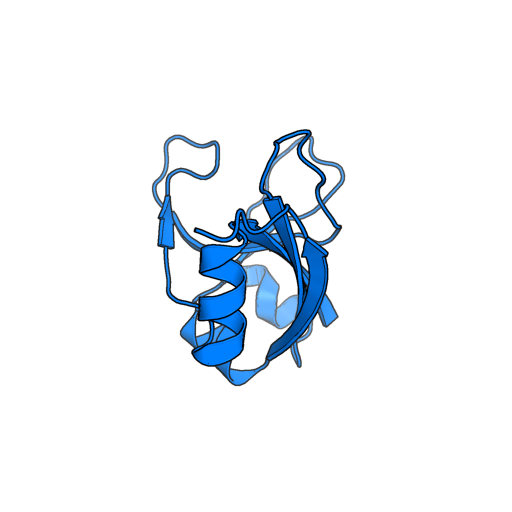92 ? -3.348 1.178 -12.087 1.00 96.31 92 LEU A O 1
ATOM 718 N N . ARG A 1 93 ? -2.814 2.631 -10.454 1.00 94.12 93 ARG A N 1
ATOM 719 C CA . ARG A 1 93 ? -2.364 3.699 -11.345 1.00 94.12 93 ARG A CA 1
ATOM 720 C C . ARG A 1 93 ? -1.145 4.408 -10.775 1.00 94.12 93 ARG A C 1
ATOM 722 O O . ARG A 1 93 ? -1.172 4.883 -9.647 1.00 94.12 93 ARG A O 1
ATOM 729 N N . ILE A 1 94 ? -0.076 4.534 -11.560 1.00 91.38 94 ILE A N 1
ATOM 730 C CA . ILE A 1 94 ? 1.053 5.402 -11.191 1.00 91.38 94 ILE A CA 1
ATOM 731 C C . ILE A 1 94 ? 0.614 6.857 -11.382 1.00 91.38 94 ILE A C 1
ATOM 733 O O . ILE A 1 94 ? 0.157 7.219 -12.465 1.00 91.38 94 ILE A O 1
ATOM 737 N N . ILE A 1 95 ? 0.753 7.677 -10.339 1.00 89.50 95 ILE A N 1
ATOM 738 C CA . ILE A 1 95 ? 0.342 9.093 -10.353 1.00 89.50 95 ILE A CA 1
ATOM 739 C C . ILE A 1 95 ? 1.512 10.071 -10.190 1.00 89.50 95 ILE A C 1
ATOM 741 O O . ILE A 1 95 ? 1.379 11.240 -10.537 1.00 89.50 95 ILE A O 1
ATOM 745 N N . ALA A 1 96 ? 2.664 9.593 -9.715 1.00 83.19 96 ALA A N 1
ATOM 746 C CA . ALA A 1 96 ? 3.944 10.300 -9.737 1.00 83.19 96 ALA A CA 1
ATOM 747 C C . ALA A 1 96 ? 5.080 9.269 -9.791 1.00 83.19 96 ALA A C 1
ATOM 749 O O . ALA A 1 96 ? 4.946 8.188 -9.218 1.00 83.19 96 ALA A O 1
ATOM 750 N N . GLY A 1 97 ? 6.185 9.568 -10.476 1.00 70.06 97 GLY A N 1
ATOM 751 C CA . GLY A 1 97 ? 7.285 8.619 -10.656 1.00 70.06 97 GLY A CA 1
ATOM 752 C C . GLY A 1 97 ? 8.656 9.271 -10.546 1.00 70.06 97 GLY A C 1
ATOM 753 O O . GLY A 1 97 ? 8.926 10.262 -11.222 1.00 70.06 97 GLY A O 1
ATOM 754 N N . GLY A 1 98 ? 9.525 8.674 -9.730 1.00 61.28 98 GLY A N 1
ATOM 755 C CA . GLY A 1 98 ? 10.967 8.898 -9.785 1.00 61.28 98 GLY A CA 1
ATOM 756 C C . GLY A 1 98 ? 11.535 8.425 -11.125 1.00 61.28 98 GLY A C 1
ATOM 757 O O . GLY A 1 98 ? 10.974 7.525 -11.762 1.00 61.28 98 GLY A O 1
ATOM 758 N N . LYS A 1 99 ? 12.625 9.049 -11.587 1.00 50.31 99 LYS A N 1
ATOM 759 C CA . LYS A 1 99 ? 13.268 8.651 -12.844 1.00 50.31 99 LYS A CA 1
ATOM 760 C C . LYS A 1 99 ? 13.700 7.189 -12.740 1.00 50.31 99 LYS A C 1
ATOM 762 O O . LYS A 1 99 ? 14.288 6.765 -11.755 1.00 50.31 99 LYS A O 1
ATOM 767 N N . VAL A 1 100 ? 13.390 6.405 -13.767 1.00 52.25 100 VAL A N 1
ATOM 768 C CA . VAL A 1 100 ? 14.069 5.127 -13.962 1.00 52.25 100 VAL A CA 1
ATOM 769 C C . VAL A 1 100 ? 15.348 5.486 -14.694 1.00 52.25 100 VAL A C 1
ATOM 771 O O . VAL A 1 100 ? 15.283 5.777 -15.891 1.00 52.25 100 VAL A O 1
ATOM 774 N N . ASP A 1 101 ? 16.480 5.517 -13.995 1.00 49.50 101 ASP A N 1
ATOM 775 C CA . ASP A 1 101 ? 17.760 5.521 -14.694 1.00 49.50 101 ASP A CA 1
ATOM 776 C C . ASP A 1 101 ? 17.780 4.282 -15.591 1.00 49.50 101 ASP A C 1
ATOM 778 O O . ASP A 1 101 ? 17.592 3.143 -15.155 1.00 49.50 101 ASP A O 1
ATOM 782 N N . SER A 1 102 ? 17.824 4.554 -16.890 1.00 43.03 102 SER A N 1
ATOM 783 C CA . SER A 1 102 ? 17.928 3.536 -17.919 1.00 43.03 102 SER A CA 1
ATOM 784 C C . SER A 1 102 ? 19.405 3.168 -17.967 1.00 43.03 102 SER A C 1
ATOM 786 O O . SER A 1 102 ? 20.206 4.000 -18.389 1.00 43.03 102 SER A O 1
ATOM 788 N N . GLU A 1 103 ? 19.760 1.990 -17.450 1.00 39.22 103 GLU A N 1
ATOM 789 C CA . GLU A 1 103 ? 21.051 1.355 -17.761 1.00 39.22 103 GLU A CA 1
ATOM 790 C C . GLU A 1 103 ? 21.140 1.017 -19.254 1.00 39.22 103 GLU A C 1
ATOM 792 O O . GLU A 1 103 ? 20.114 0.565 -19.824 1.00 39.22 103 GLU A O 1
#

Solvent-accessible surface area (backbone atoms only — not comparable to full-atom values): 6020 Å² total; per-residue (Å²): 72,73,32,22,34,78,39,40,44,70,54,47,54,46,31,77,75,72,40,62,68,63,42,77,41,42,90,93,50,96,55,78,45,70,18,38,66,35,22,65,48,85,79,84,63,103,51,90,43,48,16,35,32,40,37,38,33,83,49,60,67,75,81,43,54,89,32,49,53,92,61,88,92,58,99,58,52,40,30,46,40,52,22,72,62,48,58,75,37,55,47,81,42,80,77,46,71,24,76,72,83,80,128

Mean predicted aligned error: 5.96 Å

Foldseek 3Di:
DKWKAKDFPVVLVVCVVPNDAWDWDCVPHPDTATAGKIKPDQDDDPDAGMWMKIKDFPDDVVVQVVQWDPDPPDPITIGGHHRVRSVVGTDIDTPDGHDDPDD